Protein AF-A0A5S3WL14-F1 (afdb_monomer)

Secondary structure (DSSP, 8-state):
-HHHHHHTT--BTTTB---SSHHHHHHHHHTTS-S-----HHHHHHHHHTTT--GGGS--------SS---------TTS-HHHHHHHHHHHHHHHT-

Nearest PDB structures (foldseek):
  7bg0-assembly2_E  TM=4.010E-01  e=7.253E+00  Escherichia coli K-12

Foldseek 3Di:
DVVVVVVVVDDPPPQDDDDPDVLVVVVCVLVVNHVDDDDDLVVLCVSCVVVVHDPVSDDDPDDDDDPPPPDDDDDDDPPPDPVVVVVVCVVVVVVVVD

Radius of gyration: 18.6 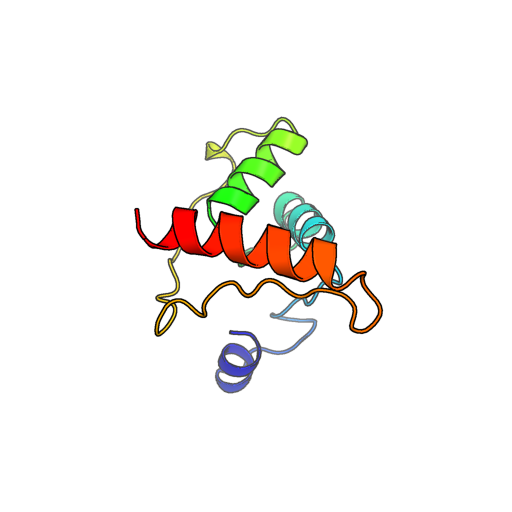Å; Cα contacts (8 Å, |Δi|>4): 33; chains: 1; bounding box: 34×35×49 Å

Mean predicted aligned error: 7.3 Å

pLDDT: mean 87.94, std 9.78, range [51.47, 97.12]

Solvent-accessible surface area (backbone atoms only — not comparable to full-atom values): 6596 Å² total; per-residue (Å²): 107,72,70,60,42,41,76,73,73,47,42,74,88,77,74,42,85,88,60,99,41,72,66,58,46,48,55,39,34,78,70,68,76,35,98,74,82,92,74,53,70,68,59,50,48,49,57,29,51,78,68,78,42,60,75,83,80,58,79,92,85,78,81,82,82,66,86,63,81,75,76,89,77,88,85,77,64,93,84,53,60,68,67,58,57,50,54,52,51,54,58,51,54,59,59,74,75,109

Sequence (98 aa):
THQHLRQQGFSDERHLDVAASIEVSMTKFLAGRLDLILNTEAAMTLALRQRELSANTVIKVWELQQSQRTPLCLAVNKHSDPQLVQALKQVFDEKNKR

Organism: NCBI:txid43658

Structure (mmCIF, N/CA/C/O backbone):
data_AF-A0A5S3WL14-F1
#
_entry.id   AF-A0A5S3WL14-F1
#
loop_
_atom_site.group_PDB
_atom_site.id
_atom_site.type_symbol
_atom_site.label_atom_id
_atom_site.label_alt_id
_atom_site.label_comp_id
_atom_site.label_asym_id
_atom_site.label_entity_id
_atom_site.label_seq_id
_atom_site.pdbx_PDB_ins_code
_atom_site.Cartn_x
_atom_site.Cartn_y
_atom_site.Cartn_z
_atom_site.occupancy
_atom_site.B_iso_or_equiv
_atom_site.auth_seq_id
_atom_site.auth_comp_id
_atom_site.auth_asym_id
_atom_site.auth_atom_id
_atom_site.pdbx_PDB_model_num
ATOM 1 N N . THR A 1 1 ? -12.513 -4.366 -5.767 1.00 77.00 1 THR A N 1
ATOM 2 C CA . THR A 1 1 ? -11.809 -4.331 -7.069 1.00 77.00 1 THR A CA 1
ATOM 3 C C . THR A 1 1 ? -11.588 -5.710 -7.665 1.00 77.00 1 THR A C 1
ATOM 5 O O . THR A 1 1 ? -12.105 -5.938 -8.745 1.00 77.00 1 THR A O 1
ATOM 8 N N . HIS A 1 2 ? -10.907 -6.649 -6.990 1.00 85.56 2 HIS A N 1
ATOM 9 C CA . HIS A 1 2 ? -10.624 -7.994 -7.539 1.00 85.56 2 HIS 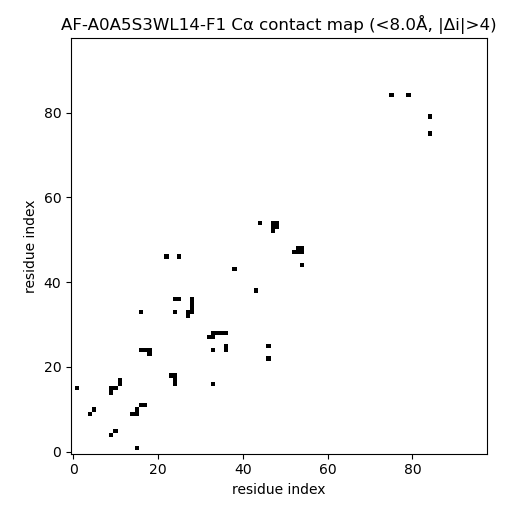A CA 1
ATOM 10 C C . HIS A 1 2 ? -11.870 -8.737 -8.063 1.00 85.56 2 HIS A C 1
ATOM 12 O O . HIS A 1 2 ? -11.939 -9.053 -9.247 1.00 85.56 2 HIS A O 1
ATOM 18 N N . GLN A 1 3 ? -12.908 -8.898 -7.233 1.00 85.38 3 GLN A N 1
ATOM 19 C CA . GLN A 1 3 ? -14.172 -9.528 -7.646 1.00 85.38 3 GLN A CA 1
ATOM 20 C C . GLN A 1 3 ? -14.841 -8.818 -8.833 1.00 85.38 3 GLN A C 1
ATOM 22 O O . GLN A 1 3 ? -15.373 -9.474 -9.724 1.00 85.38 3 GLN A O 1
ATOM 27 N N . HIS A 1 4 ? -14.792 -7.484 -8.862 1.00 86.50 4 HIS A N 1
ATOM 28 C CA . HIS A 1 4 ? -15.358 -6.699 -9.956 1.00 86.50 4 HIS A CA 1
ATOM 29 C C . HIS A 1 4 ? -14.623 -6.972 -11.275 1.00 86.50 4 HIS A C 1
ATOM 31 O O . HIS A 1 4 ? -15.267 -7.227 -12.283 1.00 86.50 4 HIS A O 1
ATOM 37 N N . LEU A 1 5 ? -13.285 -7.017 -11.266 1.00 89.06 5 LEU A N 1
ATOM 38 C CA . LEU A 1 5 ? -12.498 -7.361 -12.456 1.00 89.06 5 LEU A CA 1
ATOM 39 C C . LEU A 1 5 ? -12.782 -8.791 -12.930 1.00 89.06 5 LEU A C 1
ATOM 41 O O . LEU A 1 5 ? -12.931 -9.020 -14.129 1.00 89.06 5 LEU A O 1
ATOM 45 N N . ARG A 1 6 ? -12.948 -9.745 -12.005 1.00 91.50 6 ARG A N 1
ATOM 46 C CA . ARG A 1 6 ? -13.352 -11.116 -12.361 1.00 91.50 6 ARG A CA 1
ATOM 47 C C . ARG A 1 6 ? -14.706 -11.167 -13.066 1.00 91.50 6 ARG A C 1
ATOM 49 O O . ARG A 1 6 ? -14.852 -11.897 -14.040 1.00 91.50 6 ARG A O 1
ATOM 56 N N . GLN A 1 7 ? -15.675 -10.364 -12.627 1.00 93.00 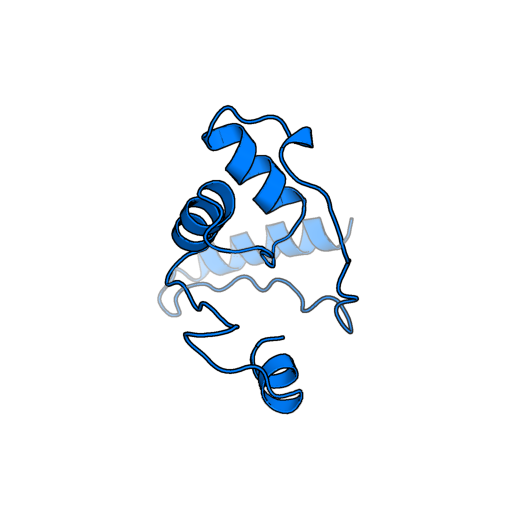7 GLN A N 1
ATOM 57 C CA . GLN A 1 7 ? -16.977 -10.247 -13.300 1.00 93.00 7 GLN A CA 1
ATOM 58 C C . GLN A 1 7 ? -16.867 -9.667 -14.719 1.00 93.00 7 GLN A C 1
ATOM 60 O O . GLN A 1 7 ? -17.738 -9.924 -15.541 1.00 93.00 7 GLN A O 1
ATOM 65 N N . GLN A 1 8 ? -15.795 -8.927 -15.017 1.00 93.19 8 GLN A N 1
ATOM 66 C CA . GLN A 1 8 ? -15.491 -8.393 -16.349 1.00 93.19 8 GLN A CA 1
ATOM 67 C C . GLN A 1 8 ? -14.601 -9.331 -17.193 1.00 93.19 8 GLN A C 1
ATOM 69 O O . GLN A 1 8 ? -14.084 -8.920 -18.226 1.00 93.19 8 GLN A O 1
ATOM 74 N N . GLY A 1 9 ? -14.394 -10.585 -16.769 1.00 94.19 9 GLY A N 1
ATOM 75 C CA . GLY A 1 9 ? -13.642 -11.590 -17.533 1.00 94.19 9 GLY A CA 1
ATOM 76 C C . GLY A 1 9 ? -12.141 -11.657 -17.234 1.00 94.19 9 GLY A C 1
ATOM 77 O O . GLY A 1 9 ? -11.417 -12.398 -17.899 1.00 94.19 9 GLY A O 1
ATOM 78 N N . PHE A 1 10 ? -11.650 -10.929 -16.226 1.00 94.31 10 PHE A N 1
ATOM 79 C CA . PHE A 1 10 ? -10.271 -11.080 -15.765 1.00 94.31 10 PHE A CA 1
ATOM 80 C C . PHE A 1 10 ? -10.121 -12.397 -14.993 1.00 94.31 10 PHE A C 1
ATOM 82 O O . PHE A 1 10 ? -11.018 -12.805 -14.253 1.00 94.31 10 PHE A O 1
ATOM 89 N N . SER A 1 11 ? -8.970 -13.055 -15.130 1.00 93.44 11 SER A N 1
ATOM 90 C CA . SER A 1 11 ? -8.681 -14.318 -14.455 1.00 93.44 11 SER A CA 1
ATOM 91 C C . SER A 1 11 ? -7.412 -14.203 -13.624 1.00 93.44 11 SER A C 1
ATOM 93 O O . SER A 1 11 ? -6.471 -13.488 -13.994 1.00 93.44 11 SER A O 1
ATOM 95 N N . ASP A 1 12 ? -7.402 -14.924 -12.509 1.00 90.19 12 ASP A N 1
ATOM 96 C CA . ASP A 1 12 ? -6.223 -15.075 -11.663 1.00 90.19 12 ASP A CA 1
ATOM 97 C C . ASP A 1 12 ? -5.069 -15.688 -12.473 1.00 90.19 12 ASP A C 1
ATOM 99 O O . ASP A 1 12 ? -5.299 -16.385 -13.465 1.00 90.19 12 ASP A O 1
ATOM 103 N N . GLU A 1 13 ? -3.836 -15.340 -12.104 1.00 83.62 13 GLU A N 1
ATOM 104 C CA . GLU A 1 13 ? -2.574 -15.817 -12.705 1.00 83.62 13 GLU A CA 1
ATOM 105 C C . GLU A 1 13 ? -2.329 -15.424 -14.174 1.00 83.62 13 GLU A C 1
ATOM 107 O O . GLU A 1 13 ? -1.221 -15.590 -14.679 1.00 83.62 13 GLU A O 1
ATOM 112 N N . ARG A 1 14 ? -3.323 -14.840 -14.853 1.00 87.12 14 ARG A N 1
ATOM 113 C CA . ARG A 1 14 ? -3.186 -14.282 -16.207 1.00 87.12 14 ARG A CA 1
ATOM 114 C C . ARG A 1 14 ? -3.285 -12.762 -16.232 1.00 87.12 14 ARG A C 1
ATOM 116 O O . ARG A 1 14 ? -2.468 -12.113 -16.869 1.00 87.12 14 ARG A O 1
ATOM 123 N N . HIS A 1 15 ? -4.301 -12.205 -15.576 1.00 91.88 15 HIS A N 1
ATOM 124 C CA . HIS A 1 15 ? -4.539 -10.758 -15.536 1.00 91.88 15 HIS A CA 1
ATOM 125 C C . HIS A 1 15 ? -4.482 -10.201 -14.109 1.00 91.88 15 HIS A C 1
ATOM 127 O O . HIS A 1 15 ? -4.212 -9.019 -13.919 1.00 91.88 15 HIS A O 1
ATOM 133 N N . LEU A 1 16 ? -4.776 -11.037 -13.108 1.00 91.19 16 LEU A N 1
ATOM 134 C CA . LEU A 1 16 ? -4.823 -10.646 -11.703 1.00 91.19 16 LEU A CA 1
ATOM 135 C C . LEU A 1 16 ? -3.722 -11.372 -10.929 1.00 91.19 16 LEU A C 1
ATOM 137 O O . LEU A 1 16 ? -3.705 -12.601 -10.868 1.00 91.19 16 LEU A O 1
ATOM 141 N N . ASP A 1 17 ? -2.834 -10.597 -10.309 1.00 91.25 17 ASP A N 1
ATOM 142 C CA . ASP A 1 17 ? -1.825 -11.092 -9.372 1.00 91.25 17 ASP A CA 1
ATOM 143 C C . ASP A 1 17 ? -2.231 -10.693 -7.950 1.00 91.25 17 ASP A C 1
ATOM 145 O O . ASP A 1 17 ? -2.370 -9.508 -7.634 1.00 91.25 17 ASP A O 1
ATOM 149 N N . VAL A 1 18 ? -2.450 -11.690 -7.092 1.00 86.50 18 VAL A N 1
ATOM 150 C CA . VAL A 1 18 ? -2.721 -11.481 -5.667 1.00 86.50 18 VAL A CA 1
ATOM 151 C C . VAL A 1 18 ? -1.456 -11.830 -4.898 1.00 86.50 18 VAL A C 1
ATOM 153 O O . VAL A 1 18 ? -1.060 -12.991 -4.820 1.00 86.50 18 VAL A O 1
ATOM 156 N N . ALA A 1 19 ? -0.812 -10.816 -4.327 1.00 86.19 19 ALA A N 1
ATOM 157 C CA . ALA A 1 19 ? 0.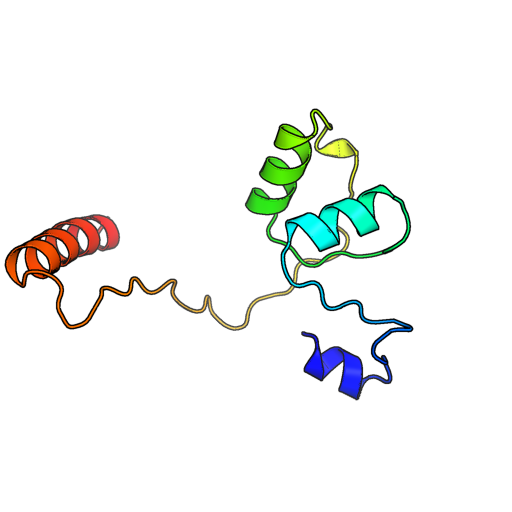380 -10.996 -3.514 1.00 86.19 19 ALA A CA 1
ATOM 158 C C . ALA A 1 19 ? 0.052 -10.975 -2.016 1.00 86.19 19 ALA A C 1
ATOM 160 O O . ALA A 1 19 ? -0.891 -10.320 -1.576 1.00 86.19 19 ALA A O 1
ATOM 161 N N . ALA A 1 20 ? 0.887 -11.649 -1.223 1.00 85.25 20 ALA A N 1
ATOM 162 C CA . ALA A 1 20 ? 0.760 -11.685 0.234 1.00 85.25 20 ALA A CA 1
ATOM 163 C C . ALA A 1 20 ? 1.051 -10.330 0.910 1.00 85.25 20 ALA A C 1
ATOM 165 O O . ALA A 1 20 ? 0.652 -10.109 2.051 1.00 85.25 20 ALA A O 1
ATOM 166 N N . SER A 1 21 ? 1.751 -9.420 0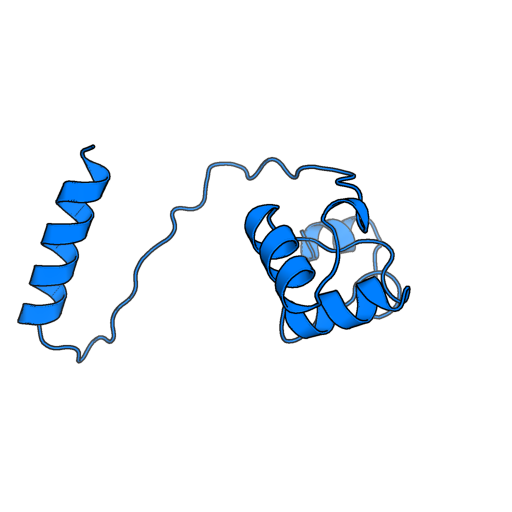.226 1.00 86.75 21 SER A N 1
ATOM 167 C CA . SER A 1 21 ? 2.035 -8.072 0.716 1.00 86.75 21 SER A CA 1
ATOM 168 C C . SER A 1 21 ? 2.181 -7.080 -0.435 1.00 86.75 21 SER A C 1
ATOM 170 O O . SER A 1 21 ? 2.520 -7.449 -1.564 1.00 86.75 21 SER A O 1
ATOM 172 N N . ILE A 1 22 ? 1.989 -5.795 -0.127 1.00 84.56 22 ILE A N 1
ATOM 173 C CA . ILE A 1 22 ? 2.217 -4.707 -1.086 1.00 84.56 22 ILE A CA 1
ATOM 174 C C . ILE A 1 22 ? 3.675 -4.653 -1.559 1.00 84.56 22 ILE A C 1
ATOM 176 O O . ILE A 1 22 ? 3.944 -4.266 -2.691 1.00 84.56 22 ILE A O 1
ATOM 180 N N . GLU A 1 23 ? 4.622 -5.077 -0.723 1.00 89.69 23 GLU A N 1
ATOM 181 C CA . GLU A 1 23 ? 6.043 -5.093 -1.064 1.00 89.69 23 GLU A CA 1
ATOM 182 C C . GLU A 1 23 ? 6.342 -6.075 -2.202 1.00 89.69 23 GLU A C 1
ATOM 184 O O . GLU A 1 23 ? 7.049 -5.730 -3.148 1.00 89.69 23 GLU A O 1
ATOM 189 N N . VAL A 1 24 ? 5.737 -7.267 -2.156 1.00 92.38 24 VAL A N 1
ATOM 190 C CA . VAL A 1 24 ? 5.850 -8.263 -3.228 1.00 92.38 24 VAL A CA 1
ATOM 191 C C . VAL A 1 24 ? 5.237 -7.726 -4.524 1.00 92.38 24 VAL A C 1
ATOM 193 O O . VAL A 1 24 ? 5.862 -7.840 -5.581 1.00 92.38 24 VAL A O 1
ATOM 196 N N . SER A 1 25 ? 4.061 -7.089 -4.456 1.00 91.88 25 SER A N 1
ATOM 197 C CA . SER A 1 25 ? 3.445 -6.435 -5.621 1.00 91.88 25 SER A CA 1
ATOM 198 C C . SER A 1 25 ? 4.342 -5.341 -6.206 1.00 91.88 25 SER A C 1
ATOM 200 O O . SER A 1 25 ? 4.538 -5.302 -7.418 1.00 91.88 25 SER A O 1
ATOM 202 N N . MET A 1 26 ? 4.939 -4.488 -5.366 1.00 93.06 26 MET A N 1
ATOM 203 C CA . MET A 1 26 ? 5.844 -3.416 -5.799 1.00 93.06 26 MET A CA 1
ATOM 204 C C . MET A 1 26 ? 7.079 -3.959 -6.518 1.00 93.06 26 MET A C 1
ATOM 206 O O . MET A 1 26 ? 7.459 -3.433 -7.560 1.00 93.06 26 MET A O 1
ATOM 210 N N . THR A 1 27 ? 7.694 -5.022 -5.998 1.00 93.56 27 THR A N 1
ATOM 211 C CA . THR A 1 27 ? 8.859 -5.649 -6.636 1.00 93.56 27 THR A CA 1
ATOM 212 C C . THR A 1 27 ? 8.5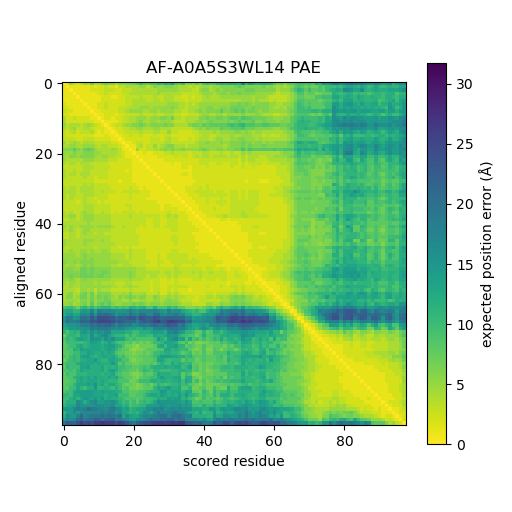08 -6.217 -8.013 1.00 93.56 27 THR A C 1
ATOM 214 O O . THR A 1 27 ? 9.249 -5.997 -8.968 1.00 93.56 27 THR A O 1
ATOM 217 N N . LYS A 1 28 ? 7.362 -6.900 -8.153 1.00 94.19 28 LYS A N 1
ATOM 218 C CA . LYS A 1 28 ? 6.897 -7.409 -9.457 1.00 94.19 28 LYS A CA 1
ATOM 219 C C . LYS A 1 28 ? 6.590 -6.274 -10.441 1.00 94.19 28 LYS A C 1
ATOM 221 O O . LYS A 1 28 ? 6.966 -6.373 -11.605 1.00 94.19 28 LYS A O 1
ATOM 226 N N . PHE A 1 29 ? 5.946 -5.209 -9.969 1.00 95.00 29 PHE A N 1
ATOM 227 C CA . PHE A 1 29 ? 5.606 -4.032 -10.769 1.00 95.00 29 PHE A CA 1
ATOM 228 C C . PHE A 1 29 ? 6.854 -3.317 -11.302 1.00 95.00 29 PHE A C 1
ATOM 230 O O . PHE A 1 29 ? 6.989 -3.133 -12.506 1.00 95.00 29 PHE A O 1
ATOM 237 N N . LEU A 1 30 ? 7.824 -3.009 -10.436 1.00 93.12 30 LEU A N 1
ATOM 238 C CA . LEU A 1 30 ? 9.072 -2.354 -10.848 1.00 93.12 30 LEU A CA 1
ATOM 239 C C . LEU A 1 30 ? 9.942 -3.234 -11.760 1.00 93.12 30 LEU A C 1
ATOM 241 O O . LEU A 1 30 ? 10.700 -2.714 -12.571 1.00 93.12 30 LEU A O 1
ATOM 245 N N . ALA A 1 31 ? 9.816 -4.559 -11.659 1.00 94.00 31 ALA A N 1
ATOM 246 C CA . ALA A 1 31 ? 10.457 -5.506 -12.570 1.00 94.00 31 ALA A CA 1
ATOM 247 C C . ALA A 1 31 ? 9.721 -5.667 -13.919 1.00 94.00 31 ALA A C 1
ATOM 249 O O . ALA A 1 31 ? 10.104 -6.527 -14.711 1.00 94.00 31 ALA A O 1
ATOM 250 N N . GLY A 1 32 ? 8.646 -4.908 -14.167 1.00 94.31 32 GLY A N 1
ATOM 251 C CA . GLY A 1 32 ? 7.853 -4.977 -15.398 1.00 94.31 32 GLY A CA 1
ATOM 252 C C . GLY A 1 32 ? 6.991 -6.236 -15.527 1.00 94.31 32 GLY A C 1
ATOM 253 O O . GLY A 1 32 ? 6.538 -6.556 -16.618 1.00 94.31 32 GLY A O 1
ATOM 254 N N . ARG A 1 33 ? 6.772 -6.983 -14.435 1.00 93.50 33 ARG A N 1
ATOM 255 C CA . ARG A 1 33 ? 5.895 -8.171 -14.431 1.00 93.50 33 ARG A CA 1
ATOM 256 C C . ARG A 1 33 ? 4.426 -7.830 -14.203 1.00 93.50 33 ARG A C 1
ATOM 258 O O . ARG A 1 33 ? 3.576 -8.684 -14.423 1.00 93.50 33 ARG A O 1
ATOM 265 N N . LEU A 1 34 ? 4.141 -6.631 -13.700 1.00 94.00 34 LEU A N 1
ATOM 266 C CA . LEU A 1 34 ? 2.791 -6.092 -13.565 1.00 94.00 34 LEU A CA 1
ATOM 267 C C . LEU A 1 34 ? 2.754 -4.750 -14.285 1.00 94.00 34 LEU A C 1
ATOM 269 O O . LEU A 1 34 ? 3.610 -3.908 -14.026 1.00 94.00 34 LEU A O 1
ATOM 273 N N . ASP A 1 35 ? 1.739 -4.534 -15.115 1.00 93.19 35 ASP A N 1
ATOM 274 C CA . ASP A 1 35 ? 1.531 -3.253 -15.803 1.00 93.19 35 ASP A CA 1
ATOM 275 C C . ASP A 1 35 ? 0.795 -2.232 -14.923 1.00 93.19 35 ASP A C 1
ATOM 277 O O . ASP A 1 35 ? 0.877 -1.023 -15.134 1.00 93.19 35 ASP A O 1
ATOM 281 N N . LEU A 1 36 ? 0.056 -2.719 -13.921 1.00 92.00 36 LEU A N 1
ATOM 282 C CA . LEU A 1 36 ? -0.763 -1.907 -13.031 1.00 92.00 36 LEU A CA 1
ATOM 283 C C . LEU A 1 36 ? -0.684 -2.431 -11.599 1.00 92.00 36 LEU A C 1
ATOM 285 O O . LEU A 1 36 ? -0.739 -3.634 -11.347 1.00 92.00 36 LEU A O 1
ATOM 289 N N . ILE A 1 37 ? -0.623 -1.501 -10.649 1.00 92.56 37 ILE A N 1
ATOM 290 C CA . ILE A 1 37 ? -0.690 -1.789 -9.220 1.00 92.56 37 ILE A CA 1
ATOM 291 C C . ILE A 1 37 ? -1.710 -0.871 -8.549 1.00 92.56 37 ILE A C 1
ATOM 293 O O . ILE A 1 37 ? -1.742 0.336 -8.783 1.00 92.56 37 ILE A O 1
ATOM 297 N N . LEU A 1 38 ? -2.559 -1.451 -7.701 1.00 89.25 38 LEU A N 1
ATOM 298 C CA . LEU A 1 38 ? -3.512 -0.694 -6.900 1.00 89.25 38 LEU A CA 1
ATOM 299 C C . LEU A 1 38 ? -2.854 -0.286 -5.581 1.00 89.25 38 LEU A C 1
ATOM 301 O O . LEU A 1 38 ? -2.497 -1.144 -4.776 1.00 89.25 38 LEU A O 1
ATOM 305 N N . ASN A 1 39 ? -2.718 1.016 -5.345 1.00 88.50 39 ASN A N 1
ATOM 306 C CA . ASN A 1 39 ? -2.168 1.540 -4.101 1.00 88.50 39 ASN A CA 1
ATOM 307 C C . ASN A 1 39 ? -2.688 2.958 -3.813 1.00 88.50 39 ASN A C 1
ATOM 309 O O . ASN A 1 39 ? -3.292 3.591 -4.676 1.00 88.50 39 ASN A O 1
ATOM 313 N N . THR A 1 40 ? -2.437 3.468 -2.607 1.00 87.88 40 THR A N 1
ATOM 314 C CA . THR A 1 40 ? -2.609 4.901 -2.314 1.00 87.88 40 THR A CA 1
ATOM 315 C C . THR A 1 40 ? -1.374 5.683 -2.765 1.00 87.88 40 THR A C 1
ATOM 317 O O . THR A 1 40 ? -0.267 5.140 -2.775 1.00 87.88 40 THR A O 1
ATOM 320 N N . GLU A 1 41 ? -1.528 6.971 -3.086 1.00 89.25 41 GLU A N 1
ATOM 321 C CA . GLU A 1 41 ? -0.392 7.831 -3.459 1.00 89.25 41 GLU A CA 1
ATOM 322 C C . GLU A 1 41 ? 0.670 7.907 -2.353 1.00 89.25 41 GLU A C 1
ATOM 324 O O . GLU A 1 41 ? 1.870 7.855 -2.629 1.00 89.25 41 GLU A O 1
ATOM 329 N N . ALA A 1 42 ? 0.237 7.970 -1.091 1.00 88.81 42 ALA A N 1
ATOM 330 C CA . ALA A 1 42 ? 1.134 8.015 0.059 1.00 88.81 42 ALA A CA 1
ATOM 331 C C . ALA A 1 42 ? 1.969 6.730 0.181 1.00 88.81 42 ALA A C 1
ATOM 333 O O . ALA A 1 42 ? 3.190 6.796 0.329 1.00 88.81 42 ALA A O 1
ATOM 334 N N . ALA A 1 43 ? 1.331 5.562 0.068 1.00 89.25 43 ALA A N 1
ATOM 335 C CA . ALA A 1 43 ? 2.027 4.282 0.125 1.00 89.25 43 ALA A CA 1
ATOM 336 C C . ALA A 1 43 ? 2.939 4.062 -1.093 1.00 89.25 43 ALA A C 1
ATOM 338 O O . ALA A 1 43 ? 4.044 3.549 -0.929 1.00 89.25 43 ALA A O 1
ATOM 339 N N . MET A 1 44 ? 2.528 4.498 -2.291 1.00 92.62 44 MET A N 1
ATOM 340 C CA . MET A 1 44 ? 3.374 4.464 -3.490 1.00 92.62 44 MET A CA 1
ATOM 341 C C . MET A 1 44 ? 4.621 5.339 -3.315 1.00 92.62 44 MET A C 1
ATOM 343 O O . MET A 1 44 ? 5.742 4.883 -3.527 1.00 92.62 44 MET A O 1
ATOM 347 N N . THR A 1 45 ? 4.440 6.575 -2.845 1.00 91.81 45 THR A N 1
ATOM 348 C CA . THR A 1 45 ? 5.541 7.515 -2.588 1.00 91.81 45 THR A CA 1
ATOM 349 C C . THR A 1 45 ? 6.525 6.949 -1.568 1.00 91.81 45 THR A C 1
ATOM 351 O O . THR A 1 45 ? 7.737 7.013 -1.773 1.00 91.81 45 THR A O 1
ATOM 354 N N . LEU A 1 46 ? 6.021 6.370 -0.474 1.00 91.19 46 LEU A N 1
ATOM 355 C CA . LEU A 1 46 ? 6.859 5.739 0.540 1.00 91.19 46 LEU A CA 1
ATOM 356 C C . LEU A 1 46 ? 7.642 4.549 -0.035 1.00 91.19 46 LEU A C 1
ATOM 358 O O . LEU A 1 46 ? 8.849 4.459 0.178 1.00 91.19 46 LEU A O 1
ATOM 362 N N . ALA A 1 47 ? 6.978 3.673 -0.793 1.00 91.56 47 ALA A N 1
ATOM 363 C CA . ALA A 1 47 ? 7.601 2.485 -1.370 1.00 91.56 47 ALA A CA 1
ATOM 364 C C . ALA A 1 47 ? 8.705 2.822 -2.387 1.00 91.56 47 ALA A C 1
ATOM 366 O O . ALA A 1 47 ? 9.716 2.117 -2.431 1.00 91.56 47 ALA A O 1
ATOM 367 N N . LEU A 1 48 ? 8.530 3.890 -3.175 1.00 94.31 48 LEU A N 1
ATOM 368 C CA . LEU A 1 48 ? 9.554 4.401 -4.092 1.00 94.31 48 LEU A CA 1
ATOM 369 C C . LEU A 1 48 ? 10.743 4.988 -3.325 1.00 94.31 48 LEU A C 1
ATOM 371 O O . LEU A 1 48 ? 11.880 4.620 -3.603 1.00 94.31 48 LEU A O 1
ATOM 375 N N . ARG A 1 49 ? 10.494 5.814 -2.298 1.00 93.38 49 ARG A N 1
ATOM 376 C CA . ARG A 1 49 ? 11.560 6.392 -1.458 1.00 93.38 49 ARG A CA 1
ATOM 377 C C . ARG A 1 49 ? 12.407 5.331 -0.761 1.00 93.38 49 ARG A C 1
ATOM 379 O O . ARG A 1 49 ? 13.622 5.458 -0.736 1.00 93.38 49 ARG A O 1
ATOM 386 N N . GLN A 1 50 ? 11.783 4.277 -0.232 1.00 92.69 50 GLN A N 1
ATOM 387 C CA . GLN A 1 50 ? 12.488 3.150 0.398 1.00 92.69 50 GLN A CA 1
ATOM 388 C C . GLN A 1 50 ? 13.410 2.389 -0.567 1.00 92.69 50 GLN A C 1
ATOM 390 O O . GLN A 1 50 ? 14.283 1.656 -0.120 1.00 92.69 50 GLN A O 1
ATOM 395 N N . ARG A 1 51 ? 13.201 2.546 -1.877 1.00 92.94 51 ARG A N 1
ATOM 396 C CA . ARG A 1 51 ? 14.009 1.951 -2.949 1.00 92.94 51 ARG A CA 1
ATOM 397 C C . ARG A 1 51 ? 14.903 2.982 -3.640 1.00 92.94 51 ARG A C 1
ATOM 399 O O . ARG A 1 51 ? 15.428 2.691 -4.705 1.00 92.94 51 ARG A O 1
ATOM 406 N N . GLU A 1 52 ? 15.020 4.183 -3.069 1.00 96.19 52 GLU A N 1
ATOM 407 C CA . GLU A 1 52 ? 15.795 5.300 -3.625 1.00 96.19 52 GLU A CA 1
ATOM 408 C C . GLU A 1 52 ? 15.327 5.732 -5.031 1.00 96.19 52 GLU A C 1
ATOM 410 O O . GLU A 1 52 ? 16.080 6.298 -5.819 1.00 96.19 52 GLU A O 1
ATOM 415 N N . LEU A 1 53 ? 14.049 5.496 -5.346 1.00 95.25 53 LEU A N 1
ATOM 416 C CA . 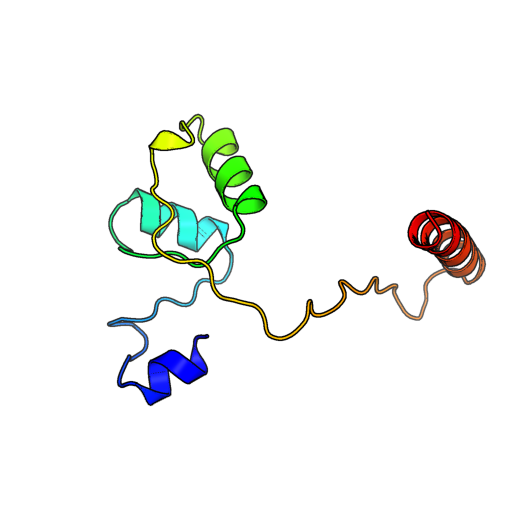LEU A 1 53 ? 13.436 5.849 -6.624 1.00 95.25 53 LEU A CA 1
ATOM 417 C C . LEU A 1 53 ? 12.678 7.177 -6.540 1.00 95.25 53 LEU A C 1
ATOM 419 O O . LEU A 1 53 ? 12.049 7.516 -5.533 1.00 95.25 53 LEU A O 1
ATOM 423 N N . SER A 1 54 ? 12.684 7.913 -7.653 1.00 93.81 54 SER A N 1
ATOM 424 C CA . SER A 1 54 ? 11.907 9.145 -7.809 1.00 93.81 54 SER A CA 1
ATOM 425 C C . SER A 1 54 ? 10.412 8.848 -7.954 1.00 93.81 54 SER A C 1
ATOM 427 O O . SER A 1 54 ? 10.027 7.840 -8.548 1.00 93.81 54 SER A O 1
ATOM 429 N N . ALA A 1 55 ? 9.559 9.772 -7.502 1.00 87.19 55 ALA A N 1
ATOM 430 C CA . ALA A 1 55 ? 8.114 9.713 -7.741 1.00 87.19 55 ALA A CA 1
ATOM 431 C C . ALA A 1 55 ? 7.763 9.677 -9.242 1.00 87.19 55 ALA A C 1
ATOM 433 O O . ALA A 1 55 ? 6.757 9.085 -9.617 1.00 87.19 55 ALA A O 1
ATOM 434 N N . ASN A 1 56 ? 8.631 10.222 -10.102 1.00 91.31 56 ASN A N 1
ATOM 435 C CA . ASN A 1 56 ? 8.449 10.226 -11.558 1.00 91.31 56 ASN A CA 1
ATOM 436 C C . ASN A 1 56 ? 8.697 8.855 -12.215 1.00 91.31 56 ASN A C 1
ATOM 438 O O . ASN A 1 56 ? 8.535 8.723 -13.423 1.00 91.31 56 ASN A O 1
ATOM 442 N N . THR A 1 57 ? 9.098 7.836 -11.444 1.00 93.19 57 THR A N 1
ATOM 443 C CA . THR A 1 57 ? 9.273 6.456 -11.939 1.00 93.19 57 THR A CA 1
ATOM 444 C C . THR A 1 57 ? 7.935 5.813 -12.316 1.00 93.19 57 THR A C 1
ATOM 446 O O . THR A 1 57 ? 7.899 4.818 -13.033 1.00 93.19 57 THR A O 1
ATOM 449 N N . VAL A 1 58 ? 6.824 6.363 -11.823 1.00 94.00 58 VAL A N 1
ATOM 450 C CA . VAL A 1 58 ? 5.476 5.840 -12.044 1.00 94.00 58 VAL A CA 1
ATOM 451 C C . VAL A 1 58 ? 4.541 6.962 -12.472 1.00 94.00 58 VAL A C 1
ATOM 453 O O . VAL A 1 58 ? 4.764 8.130 -12.159 1.00 94.00 58 VAL A O 1
ATOM 456 N N . ILE A 1 59 ? 3.456 6.596 -13.148 1.00 93.94 59 ILE A N 1
ATOM 457 C CA . ILE A 1 59 ? 2.380 7.518 -13.512 1.00 93.94 59 ILE A CA 1
ATOM 458 C C . ILE A 1 59 ? 1.076 7.076 -12.848 1.00 93.94 59 ILE A C 1
ATOM 460 O O . ILE A 1 59 ? 0.734 5.892 -12.848 1.00 93.94 59 ILE A O 1
ATOM 464 N N . LYS A 1 60 ? 0.325 8.023 -12.275 1.00 92.31 60 LYS A N 1
ATOM 465 C CA . LYS A 1 60 ? -1.041 7.752 -11.812 1.00 92.31 60 LYS A CA 1
ATOM 466 C C . LYS A 1 60 ? -1.954 7.673 -13.034 1.00 92.31 60 LYS A C 1
ATOM 468 O O . LYS A 1 60 ? -2.165 8.683 -13.695 1.00 92.31 60 LYS A O 1
ATOM 473 N N . VAL A 1 61 ? -2.492 6.486 -13.315 1.00 91.81 61 VAL A N 1
ATOM 474 C CA . VAL A 1 61 ? -3.369 6.269 -14.480 1.00 91.81 61 VAL A CA 1
ATOM 475 C C . VAL A 1 61 ? -4.835 6.547 -14.140 1.00 91.81 61 VAL A C 1
ATOM 477 O O . VAL A 1 61 ? -5.501 7.284 -14.859 1.00 91.81 61 VAL A O 1
ATOM 480 N N . TRP A 1 62 ? -5.330 6.014 -13.019 1.00 87.69 62 TRP A N 1
ATOM 481 C CA . TRP A 1 62 ? -6.708 6.220 -12.566 1.00 87.69 62 TRP A CA 1
ATOM 482 C C . TRP A 1 62 ? -6.808 6.309 -11.049 1.00 87.69 62 TRP A C 1
ATOM 484 O O . TRP A 1 62 ? -6.044 5.681 -10.318 1.00 87.69 62 TRP A O 1
ATOM 494 N N . GLU A 1 63 ? -7.810 7.053 -10.589 1.00 86.44 63 GLU A N 1
ATOM 495 C CA . GLU A 1 63 ? -8.192 7.134 -9.186 1.00 86.44 63 GLU A CA 1
ATOM 496 C C . GLU A 1 63 ? -9.549 6.457 -8.999 1.00 86.44 63 GLU A C 1
ATOM 498 O O . GLU A 1 63 ? -10.556 6.868 -9.579 1.00 86.44 63 GLU A O 1
ATOM 503 N N . LEU A 1 64 ? -9.577 5.386 -8.205 1.00 78.62 64 LEU A N 1
ATOM 504 C CA . LEU A 1 64 ? -10.829 4.727 -7.858 1.00 78.62 64 LEU A CA 1
ATOM 505 C C . LEU A 1 64 ? -11.551 5.576 -6.812 1.00 78.62 64 LEU A C 1
ATOM 507 O O . LEU A 1 64 ? -11.085 5.696 -5.679 1.00 78.62 64 LEU A O 1
ATOM 511 N N . GLN A 1 65 ? -12.706 6.129 -7.185 1.00 72.50 65 GLN A N 1
ATOM 512 C CA . GLN A 1 65 ? -13.615 6.783 -6.248 1.00 72.50 65 GLN A CA 1
ATOM 513 C C . GLN A 1 65 ? -14.095 5.733 -5.240 1.00 72.50 65 GLN A C 1
ATOM 515 O O . GLN A 1 65 ? -14.943 4.896 -5.553 1.00 72.50 65 GLN A O 1
ATOM 520 N N . GLN A 1 66 ? -13.520 5.723 -4.036 1.00 62.78 66 GLN A N 1
ATOM 521 C CA . GLN A 1 66 ? -14.043 4.887 -2.962 1.00 62.78 66 GLN A CA 1
ATOM 522 C C . GLN A 1 66 ? -15.433 5.410 -2.603 1.00 62.78 66 GLN A C 1
ATOM 524 O O . GLN A 1 66 ? -15.585 6.561 -2.193 1.00 62.78 66 GLN A O 1
ATOM 529 N N . SER A 1 67 ? -16.448 4.569 -2.796 1.00 53.66 67 SER A N 1
ATOM 530 C CA . SER A 1 67 ? -17.828 4.835 -2.405 1.00 53.66 67 SER A CA 1
ATOM 531 C C . SER A 1 67 ? -17.881 5.037 -0.893 1.00 53.66 67 SER A C 1
ATOM 533 O O . SER A 1 67 ? -18.010 4.066 -0.160 1.00 53.66 67 SER A O 1
ATOM 535 N N . GLN A 1 68 ? -17.744 6.292 -0.456 1.00 53.88 68 GLN A N 1
ATOM 536 C CA . GLN A 1 68 ? -17.642 6.718 0.941 1.00 53.88 68 GLN A CA 1
ATOM 537 C C . GLN A 1 68 ? -16.401 6.132 1.636 1.00 53.88 68 GLN A C 1
ATOM 539 O O . GLN A 1 68 ? -16.202 4.925 1.694 1.00 53.88 68 GLN A O 1
ATOM 544 N N . ARG A 1 69 ? -15.523 7.001 2.152 1.00 58.44 69 ARG A N 1
ATOM 545 C CA . ARG A 1 69 ? -14.343 6.612 2.940 1.00 58.44 69 ARG A CA 1
ATOM 546 C C . ARG A 1 69 ? -14.748 5.560 3.974 1.00 58.44 69 ARG A C 1
ATOM 548 O O . ARG A 1 69 ? -15.375 5.918 4.969 1.00 58.44 69 ARG A O 1
ATOM 555 N N . THR A 1 70 ? -14.398 4.292 3.762 1.00 59.91 70 THR A N 1
ATOM 556 C CA . THR A 1 70 ? -14.507 3.296 4.825 1.00 59.91 70 THR A CA 1
ATOM 557 C C . THR A 1 70 ? -13.674 3.837 5.983 1.00 59.91 70 THR A C 1
ATOM 559 O O . THR A 1 70 ? -12.478 4.081 5.786 1.00 59.91 70 THR A O 1
ATOM 562 N N . PRO A 1 71 ? -14.274 4.125 7.148 1.00 66.19 71 PRO A N 1
ATOM 563 C CA . PRO A 1 71 ? -13.530 4.720 8.242 1.00 66.19 71 PRO A CA 1
ATOM 564 C C . PRO A 1 71 ? -12.391 3.781 8.638 1.00 66.19 71 PRO A C 1
ATOM 566 O O . PRO A 1 71 ? -12.577 2.568 8.756 1.00 66.19 71 PRO A O 1
ATOM 569 N N . LEU A 1 72 ? -11.196 4.343 8.820 1.00 72.75 72 LEU A N 1
ATOM 570 C CA . LEU A 1 72 ? -10.098 3.611 9.436 1.00 72.75 72 LEU A CA 1
ATOM 571 C C . LEU A 1 72 ? -10.469 3.384 10.901 1.00 72.75 72 LEU A C 1
ATOM 573 O O . LEU A 1 72 ? -10.596 4.337 11.668 1.00 72.75 72 LEU A O 1
ATOM 577 N N . CYS A 1 73 ? -10.659 2.124 11.277 1.00 81.19 73 CYS A N 1
ATOM 578 C CA . CYS A 1 73 ? -10.973 1.746 12.647 1.00 81.19 73 CYS A CA 1
ATOM 579 C C . CYS A 1 73 ? -9.702 1.317 13.381 1.00 81.19 73 CYS A C 1
ATOM 581 O O . CYS A 1 73 ? -8.888 0.559 12.853 1.00 81.19 73 CYS A O 1
ATOM 583 N N . LEU A 1 74 ? -9.564 1.764 14.627 1.00 84.62 74 LEU A N 1
ATOM 584 C CA . LEU A 1 74 ? -8.575 1.234 15.559 1.00 84.62 74 LEU A CA 1
ATOM 585 C C . LEU A 1 74 ? -9.155 -0.001 16.250 1.00 84.62 74 LEU A C 1
ATOM 587 O O . LEU A 1 74 ? -10.308 0.009 16.681 1.00 84.62 74 LEU A O 1
ATOM 591 N N . ALA A 1 75 ? -8.347 -1.048 16.383 1.00 90.31 75 ALA A N 1
ATOM 592 C CA . ALA A 1 75 ? -8.696 -2.246 17.133 1.00 90.31 75 ALA A CA 1
ATOM 593 C C . ALA A 1 75 ? -7.633 -2.513 18.201 1.00 90.31 75 ALA A C 1
ATOM 595 O O . ALA A 1 75 ? -6.437 -2.354 17.959 1.00 90.31 75 ALA A O 1
ATOM 596 N N . VAL A 1 76 ? -8.085 -2.935 19.379 1.00 92.12 76 VAL A N 1
ATOM 597 C CA . VAL A 1 76 ? -7.241 -3.349 20.506 1.00 92.12 76 VAL A CA 1
ATOM 598 C C . VAL A 1 76 ? -7.556 -4.799 20.862 1.00 92.12 76 VAL A C 1
ATOM 600 O O . VAL A 1 76 ? -8.645 -5.297 20.564 1.00 92.12 76 VAL A O 1
ATOM 603 N N . ASN A 1 77 ? -6.609 -5.495 21.492 1.00 94.69 77 ASN A N 1
ATOM 604 C CA . ASN A 1 77 ? -6.856 -6.849 21.976 1.00 94.69 77 ASN A CA 1
ATOM 605 C C . ASN A 1 77 ? -7.946 -6.817 23.064 1.00 94.69 7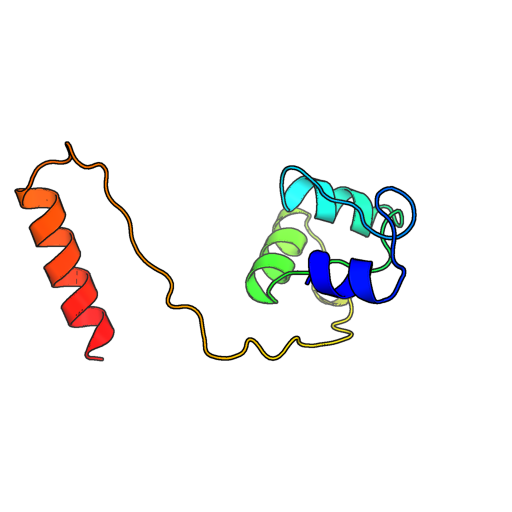7 ASN A C 1
ATOM 607 O O . ASN A 1 77 ? -7.957 -5.923 23.908 1.00 94.69 77 ASN A O 1
ATOM 611 N N . LYS A 1 78 ? -8.853 -7.804 23.074 1.00 93.38 78 LYS A N 1
ATOM 612 C CA . LYS A 1 78 ? -9.927 -7.900 24.080 1.00 93.38 78 LYS A CA 1
ATOM 613 C C . LYS A 1 78 ? -9.405 -8.014 25.518 1.00 93.38 78 LYS A C 1
ATOM 615 O O . LYS A 1 78 ? -10.135 -7.679 26.441 1.00 93.38 78 LYS A O 1
ATOM 620 N N . HIS A 1 79 ? -8.171 -8.482 25.696 1.00 95.56 79 HIS A N 1
ATOM 621 C CA . HIS A 1 79 ? -7.510 -8.634 26.993 1.00 95.56 79 HIS A CA 1
ATOM 622 C C . HIS A 1 79 ? -6.550 -7.482 27.327 1.00 95.56 79 HIS A C 1
ATOM 624 O O . HIS A 1 79 ? -5.815 -7.570 28.307 1.00 95.56 79 HIS A O 1
ATOM 630 N N . SER A 1 80 ? -6.497 -6.426 26.509 1.00 96.44 80 SER A N 1
ATOM 631 C CA . SER A 1 80 ? -5.716 -5.232 26.837 1.00 96.44 80 SER A CA 1
ATOM 632 C C . SER A 1 80 ? -6.249 -4.559 28.105 1.00 96.44 80 SER A C 1
ATOM 634 O O . SER A 1 80 ? -7.450 -4.588 28.371 1.00 96.44 80 SER A O 1
ATOM 636 N N . ASP A 1 81 ? -5.351 -3.922 28.859 1.00 97.12 81 ASP A N 1
ATOM 637 C CA . ASP A 1 81 ? -5.692 -3.166 30.067 1.00 97.12 81 ASP A CA 1
ATOM 638 C C . ASP A 1 81 ? -6.811 -2.137 29.781 1.00 97.12 81 ASP A C 1
ATOM 640 O O . ASP A 1 81 ? -6.646 -1.288 28.893 1.00 97.12 81 ASP A O 1
ATOM 644 N N . PRO A 1 82 ? -7.942 -2.171 30.514 1.00 95.19 82 PRO A N 1
ATOM 645 C CA . PRO A 1 82 ? -9.019 -1.196 30.366 1.00 95.19 82 PRO A CA 1
ATOM 646 C C . PRO A 1 82 ? -8.560 0.266 30.469 1.00 95.19 82 PRO A C 1
ATOM 648 O O . PRO A 1 82 ? -9.120 1.123 29.781 1.00 95.19 82 PRO A O 1
ATOM 651 N N . GLN A 1 83 ? -7.534 0.563 31.277 1.00 96.31 83 GLN A N 1
ATOM 652 C CA . GLN A 1 83 ? -6.992 1.920 31.409 1.00 96.31 83 GLN A CA 1
ATOM 653 C C . GLN A 1 83 ? -6.325 2.391 30.112 1.00 96.31 83 GLN A C 1
ATOM 655 O O . GLN A 1 83 ? -6.556 3.519 29.674 1.00 96.31 83 GLN A O 1
ATOM 660 N N . LEU A 1 84 ? -5.576 1.510 29.439 1.00 94.44 84 LEU A N 1
ATOM 661 C CA . LEU A 1 84 ? -4.990 1.792 28.126 1.00 94.44 84 LEU A CA 1
ATOM 662 C C . LEU A 1 84 ? -6.079 2.069 27.084 1.00 94.44 84 LEU A C 1
ATOM 664 O O . LEU A 1 84 ? -5.981 3.031 26.323 1.00 94.44 84 LEU A O 1
ATOM 668 N N . VAL A 1 85 ? -7.133 1.247 27.055 1.00 94.81 85 VAL A N 1
ATOM 669 C CA . VAL A 1 85 ? -8.249 1.429 26.112 1.00 94.81 85 VAL A CA 1
ATOM 670 C C . VAL A 1 85 ? -8.921 2.785 26.322 1.00 94.81 85 VAL A C 1
ATOM 672 O O . VAL A 1 85 ? -9.238 3.473 25.350 1.00 94.81 85 VAL A O 1
ATOM 675 N N . GLN A 1 86 ? -9.114 3.187 27.577 1.00 94.19 86 GLN A N 1
ATOM 676 C CA . GLN A 1 86 ? -9.717 4.473 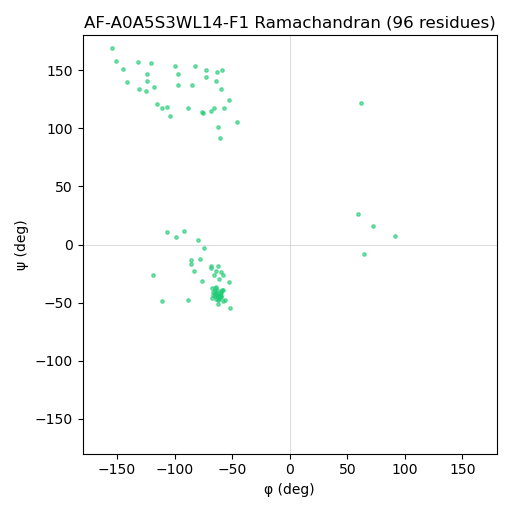27.904 1.00 94.19 86 GLN A CA 1
ATOM 677 C C . GLN A 1 86 ? -8.825 5.653 27.500 1.00 94.19 86 GLN A C 1
ATOM 679 O O . GLN A 1 86 ? -9.325 6.608 26.902 1.00 94.19 86 GLN A O 1
ATOM 684 N N . ALA A 1 87 ? -7.517 5.568 27.756 1.00 94.69 87 ALA A N 1
ATOM 685 C CA . ALA A 1 87 ? -6.557 6.593 27.351 1.00 94.69 87 ALA A CA 1
ATOM 686 C C . ALA A 1 87 ? -6.528 6.773 25.822 1.00 94.69 87 ALA A C 1
ATOM 688 O O . ALA A 1 87 ? -6.564 7.899 25.326 1.00 94.69 87 ALA A O 1
ATOM 689 N N . LEU A 1 88 ? -6.539 5.670 25.061 1.00 93.69 88 LEU A N 1
ATOM 690 C CA . LEU A 1 88 ? -6.594 5.719 23.598 1.00 93.69 88 LEU A CA 1
ATOM 691 C C . LEU A 1 88 ? -7.877 6.400 23.105 1.00 93.69 88 LEU A C 1
ATOM 693 O O . LEU A 1 88 ? -7.804 7.284 22.253 1.00 93.69 88 LEU A O 1
ATOM 697 N N . LYS A 1 89 ? -9.043 6.037 23.656 1.00 91.56 89 LYS A N 1
ATOM 698 C CA . LYS A 1 89 ? -10.324 6.661 23.281 1.00 91.56 89 LYS A CA 1
ATOM 699 C C . LYS A 1 89 ? -10.298 8.177 23.468 1.00 91.56 89 LYS A C 1
ATOM 701 O O . LYS A 1 89 ? -10.645 8.895 22.539 1.00 91.56 89 LYS A O 1
ATOM 706 N N . GLN A 1 90 ? -9.823 8.657 24.618 1.00 92.94 90 GLN A N 1
ATOM 707 C CA . GLN A 1 90 ? -9.754 10.093 24.910 1.00 92.94 90 GLN A CA 1
ATOM 708 C C . GLN A 1 90 ? -8.908 10.854 23.880 1.00 92.94 90 GLN A C 1
ATOM 710 O O . GLN A 1 90 ? -9.376 11.834 23.305 1.00 92.94 90 GLN A O 1
ATOM 715 N N . VAL A 1 91 ? -7.702 10.360 23.580 1.00 93.19 91 VAL A N 1
ATOM 716 C CA . VAL A 1 91 ? -6.790 11.010 22.623 1.00 93.19 91 VAL A CA 1
ATOM 717 C C . VAL A 1 91 ? -7.388 11.066 21.213 1.00 93.19 91 VAL A C 1
ATOM 719 O O . VAL A 1 91 ? -7.293 12.090 20.531 1.00 93.19 91 VAL A O 1
ATOM 722 N N . PHE A 1 92 ? -8.009 9.978 20.745 1.00 89.88 92 PHE A N 1
ATOM 723 C CA . PHE A 1 92 ? -8.580 9.943 19.396 1.00 89.88 92 PHE A CA 1
ATOM 724 C C . PHE A 1 92 ? -9.903 10.715 19.281 1.00 89.88 92 PHE A C 1
ATOM 726 O O . PHE A 1 92 ? -10.142 11.325 18.238 1.00 89.88 92 PHE A O 1
ATOM 733 N N . ASP A 1 93 ? -10.717 10.774 20.338 1.00 88.50 93 ASP A N 1
ATOM 734 C CA . ASP A 1 93 ? -11.931 11.599 20.370 1.00 88.50 93 ASP A CA 1
ATOM 735 C C . ASP A 1 93 ? -11.603 13.097 20.302 1.00 88.50 93 ASP A C 1
ATOM 737 O O . ASP A 1 93 ? -12.279 13.849 19.601 1.00 88.50 93 ASP A O 1
ATOM 741 N N . GLU A 1 94 ? -10.548 13.546 20.987 1.00 86.62 94 GLU A N 1
ATOM 742 C CA . GLU A 1 94 ? -10.067 14.930 20.892 1.00 86.62 94 GLU A CA 1
ATOM 743 C C . GLU A 1 94 ? -9.559 15.267 19.490 1.00 86.62 94 GLU A C 1
ATOM 745 O O . GLU A 1 94 ? -9.866 16.334 18.953 1.00 86.62 94 GLU A O 1
ATOM 750 N N . LYS A 1 95 ? -8.810 14.346 18.874 1.00 82.38 95 LYS A N 1
ATOM 751 C CA . LYS A 1 95 ? -8.277 14.526 17.521 1.00 82.38 95 LYS A CA 1
ATOM 752 C C . LYS A 1 95 ? -9.381 14.603 16.464 1.00 82.38 95 LYS A C 1
ATOM 754 O O . LYS A 1 95 ? -9.246 15.392 15.540 1.00 82.38 95 LYS A O 1
ATOM 759 N N . ASN A 1 96 ? -10.451 13.819 16.600 1.00 79.19 96 ASN A N 1
ATOM 760 C CA . ASN A 1 96 ? -11.550 13.769 15.627 1.00 79.19 96 ASN A CA 1
ATOM 761 C C . ASN A 1 96 ? -12.536 14.949 15.732 1.00 79.19 96 ASN A C 1
ATOM 763 O O . ASN A 1 96 ? -13.367 15.119 14.844 1.00 79.19 96 ASN A O 1
ATOM 767 N N . LYS A 1 97 ? -12.480 15.742 16.811 1.00 73.88 97 LYS A N 1
ATOM 768 C CA . LYS A 1 97 ? -13.282 16.969 16.979 1.00 73.88 97 LYS A CA 1
ATOM 769 C C . LYS A 1 97 ? -12.645 18.213 16.345 1.00 73.88 97 LYS A C 1
ATOM 771 O O . LYS A 1 97 ? -13.312 19.243 16.280 1.00 73.88 97 LYS A O 1
ATOM 776 N N . ARG A 1 98 ? -11.368 18.141 15.962 1.00 51.47 98 ARG A N 1
ATOM 777 C CA . ARG A 1 98 ? -10.612 19.213 15.297 1.00 51.47 98 ARG A CA 1
ATOM 778 C C . ARG A 1 98 ? -10.651 19.037 13.786 1.00 51.47 98 ARG A C 1
ATOM 780 O O . ARG A 1 98 ? -10.661 20.080 13.103 1.00 51.47 98 ARG A O 1
#